Protein AF-E1KRT7-F1 (afdb_monomer)

Solvent-accessible surface area (backbone atoms only — not comparable to full-atom values): 3869 Å² total; per-residue (Å²): 132,84,77,76,77,74,52,92,84,66,76,78,72,54,71,69,57,52,53,53,51,50,63,71,44,58,57,77,59,51,74,47,67,45,98,87,72,49,75,45,76,44,84,64,30,58,71,43,53,53,50,49,52,57,68,68,59,75,124

Structure (mmCIF, N/CA/C/O backbone):
data_AF-E1KRT7-F1
#
_entry.id   AF-E1KRT7-F1
#
loop_
_atom_site.group_PDB
_atom_site.id
_atom_site.type_symbol
_atom_site.label_atom_id
_atom_site.label_alt_id
_atom_site.label_comp_id
_atom_site.label_asym_id
_atom_site.label_entity_id
_atom_site.label_seq_id
_atom_site.pdbx_PDB_ins_code
_atom_site.Cartn_x
_atom_site.Cartn_y
_atom_site.Cartn_z
_atom_site.occupancy
_atom_site.B_iso_or_equiv
_atom_site.auth_seq_id
_atom_site.auth_comp_id
_atom_site.auth_asym_id
_atom_site.auth_atom_id
_atom_site.pdbx_PDB_model_num
ATOM 1 N N . MET A 1 1 ? 37.718 6.154 -0.830 1.00 46.97 1 MET A N 1
ATOM 2 C CA . MET A 1 1 ? 36.351 5.689 -1.141 1.00 46.97 1 MET A CA 1
ATOM 3 C C . MET A 1 1 ? 36.496 4.420 -1.948 1.00 46.97 1 MET A C 1
ATOM 5 O O . MET A 1 1 ? 36.959 4.493 -3.079 1.00 46.97 1 MET A O 1
ATOM 9 N N . ASN A 1 2 ? 36.219 3.271 -1.332 1.00 49.38 2 ASN A N 1
ATOM 10 C CA . ASN A 1 2 ? 36.304 1.983 -2.011 1.00 49.38 2 ASN A CA 1
ATOM 11 C C . ASN A 1 2 ? 35.253 1.973 -3.115 1.00 49.38 2 ASN A C 1
ATOM 13 O O . ASN A 1 2 ? 34.084 2.256 -2.863 1.00 49.38 2 ASN A O 1
ATOM 17 N N . HIS A 1 3 ? 35.705 1.743 -4.339 1.00 57.25 3 HIS A N 1
ATOM 18 C CA . HIS A 1 3 ? 34.888 1.714 -5.540 1.00 57.25 3 HIS A CA 1
ATOM 19 C C . HIS A 1 3 ? 33.815 0.642 -5.336 1.00 57.25 3 HIS A C 1
ATOM 21 O O . HIS A 1 3 ? 34.121 -0.547 -5.395 1.00 57.25 3 HIS A O 1
ATOM 27 N N . LEU A 1 4 ? 32.577 1.050 -5.031 1.00 63.38 4 LEU A N 1
ATOM 28 C CA . LEU A 1 4 ? 31.440 0.146 -5.146 1.00 63.38 4 LEU A CA 1
ATOM 29 C C . LEU A 1 4 ? 31.440 -0.300 -6.606 1.00 63.38 4 LEU A C 1
ATOM 31 O O . LEU A 1 4 ? 31.191 0.507 -7.503 1.00 63.38 4 LEU A O 1
ATOM 35 N N . SER A 1 5 ? 31.808 -1.554 -6.846 1.00 62.66 5 SER A N 1
ATOM 36 C CA . SER A 1 5 ? 31.727 -2.175 -8.156 1.00 62.66 5 SER A CA 1
ATOM 37 C C . SER A 1 5 ? 30.268 -2.113 -8.592 1.00 62.66 5 SER A C 1
ATOM 39 O O . SER A 1 5 ? 29.413 -2.846 -8.098 1.00 62.66 5 SER A O 1
ATOM 41 N N . PHE A 1 6 ? 29.965 -1.171 -9.484 1.00 60.97 6 PHE A N 1
ATOM 42 C CA . PHE A 1 6 ? 28.651 -1.060 -10.091 1.00 60.97 6 PHE A CA 1
ATOM 43 C C . PHE A 1 6 ? 28.457 -2.315 -10.933 1.00 60.97 6 PHE A C 1
ATOM 45 O O . PHE A 1 6 ? 29.074 -2.474 -11.986 1.00 60.97 6 PHE A O 1
ATOM 52 N N . HIS A 1 7 ? 27.662 -3.251 -10.421 1.00 61.38 7 HIS A N 1
ATOM 53 C CA . HIS A 1 7 ? 27.339 -4.466 -11.142 1.00 61.38 7 HIS A CA 1
ATOM 54 C C . HIS A 1 7 ? 26.606 -4.046 -12.427 1.00 61.38 7 HIS A C 1
ATOM 56 O O . HIS A 1 7 ? 25.537 -3.442 -12.329 1.00 61.38 7 HIS A O 1
ATOM 62 N N . PRO A 1 8 ? 27.145 -4.310 -13.631 1.00 61.41 8 PRO A N 1
ATOM 63 C CA . PRO A 1 8 ? 26.648 -3.708 -14.873 1.00 61.41 8 PRO A CA 1
ATOM 64 C C . PRO A 1 8 ? 25.203 -4.103 -15.215 1.00 61.41 8 PRO A C 1
ATOM 66 O O . PRO A 1 8 ? 24.553 -3.438 -16.017 1.00 61.41 8 PRO A O 1
ATOM 69 N N . THR A 1 9 ? 24.670 -5.152 -14.583 1.00 63.06 9 THR A N 1
ATOM 70 C CA . THR A 1 9 ? 23.267 -5.570 -14.723 1.00 63.06 9 THR A CA 1
ATOM 71 C C . THR A 1 9 ? 22.331 -4.987 -13.658 1.00 63.06 9 THR A C 1
ATOM 73 O O . THR A 1 9 ? 21.114 -5.048 -13.825 1.00 63.06 9 THR A O 1
ATOM 76 N N . LEU A 1 10 ? 22.858 -4.402 -12.575 1.00 64.69 10 LEU A N 1
ATOM 77 C CA . LEU A 1 10 ? 22.057 -3.807 -11.509 1.00 64.69 10 LEU A CA 1
ATOM 78 C C . LEU A 1 10 ? 21.807 -2.336 -11.846 1.00 64.69 10 LEU A C 1
ATOM 80 O O . LEU A 1 10 ? 22.511 -1.426 -11.410 1.00 64.69 10 LEU A O 1
ATOM 84 N N . ARG A 1 11 ? 20.805 -2.100 -12.692 1.00 66.94 11 ARG A N 1
ATOM 85 C CA . ARG A 1 11 ? 20.400 -0.744 -13.058 1.00 66.94 11 ARG A CA 1
ATOM 86 C C . ARG A 1 11 ? 19.799 -0.073 -11.822 1.00 66.94 11 ARG A C 1
ATOM 88 O O . ARG A 1 11 ? 18.685 -0.395 -11.418 1.00 66.94 11 ARG A O 1
ATOM 95 N N . THR A 1 12 ? 20.528 0.850 -11.206 1.00 72.38 12 THR A N 1
ATOM 96 C CA . THR A 1 12 ? 19.988 1.653 -10.107 1.00 72.38 12 THR A CA 1
ATOM 97 C C . THR A 1 12 ? 18.907 2.573 -10.661 1.00 72.38 12 THR A C 1
ATOM 99 O O . THR A 1 12 ? 19.180 3.421 -11.514 1.00 72.38 12 THR A O 1
ATOM 102 N N . CYS A 1 13 ? 17.668 2.393 -10.209 1.00 77.75 13 CYS A N 1
ATOM 103 C CA . CYS A 1 13 ? 16.582 3.314 -10.521 1.00 77.75 13 CYS A CA 1
ATOM 104 C C . CYS A 1 13 ? 16.942 4.733 -10.050 1.00 77.75 13 CYS A C 1
ATOM 106 O O . CYS A 1 13 ? 17.576 4.904 -9.010 1.00 77.75 13 CYS A O 1
ATOM 108 N N . SER A 1 14 ? 16.510 5.755 -10.795 1.00 88.88 14 SER A N 1
ATOM 109 C CA . SER A 1 14 ? 16.606 7.144 -10.329 1.00 88.88 14 SER A CA 1
ATOM 110 C C . SER A 1 14 ? 15.836 7.320 -9.015 1.00 88.88 14 SER A C 1
ATOM 112 O O . SER A 1 14 ? 14.805 6.669 -8.816 1.00 88.88 14 SER A O 1
ATOM 114 N N . SER A 1 15 ? 16.290 8.244 -8.161 1.00 90.06 15 SER A N 1
ATOM 115 C CA . SER A 1 15 ? 15.588 8.650 -6.933 1.00 90.06 15 SER A CA 1
ATOM 116 C C . SER A 1 15 ? 14.102 8.939 -7.188 1.00 90.06 15 SER A C 1
ATOM 118 O O . SER A 1 15 ? 13.236 8.460 -6.461 1.00 90.06 15 SER A O 1
ATOM 120 N N . ASP A 1 16 ? 13.789 9.599 -8.306 1.00 92.88 16 ASP A N 1
ATOM 121 C CA . ASP A 1 16 ? 12.416 9.921 -8.714 1.00 92.88 16 ASP A CA 1
ATOM 122 C C . ASP A 1 16 ? 11.563 8.664 -8.957 1.00 92.88 16 ASP A C 1
ATOM 124 O O . ASP A 1 16 ? 10.398 8.563 -8.568 1.00 92.88 16 ASP A O 1
ATOM 128 N N . THR A 1 17 ? 12.177 7.646 -9.563 1.00 90.62 17 THR A N 1
ATOM 129 C CA . THR A 1 17 ? 11.522 6.360 -9.826 1.00 90.62 17 THR A CA 1
ATOM 130 C C . THR A 1 17 ? 11.277 5.593 -8.532 1.00 90.62 17 THR A C 1
ATOM 132 O O . THR A 1 17 ? 10.203 5.012 -8.37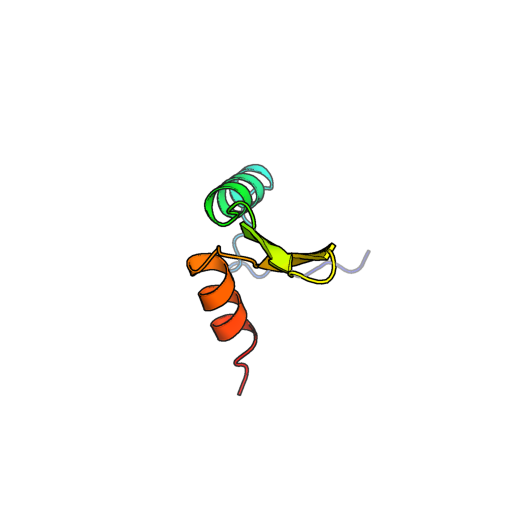2 1.00 90.62 17 THR A O 1
ATOM 135 N N . ILE A 1 18 ? 12.235 5.629 -7.603 1.00 90.56 18 ILE A N 1
ATOM 136 C CA . ILE A 1 18 ? 12.105 5.012 -6.279 1.00 90.56 18 ILE A CA 1
ATOM 137 C C . ILE A 1 18 ? 10.978 5.693 -5.499 1.00 90.56 18 ILE A C 1
ATOM 139 O O . ILE A 1 18 ? 10.064 5.019 -5.030 1.00 90.56 18 ILE A O 1
ATOM 143 N N . LEU A 1 19 ? 10.974 7.026 -5.434 1.00 92.88 19 LEU A N 1
ATOM 144 C CA . LEU A 1 19 ? 9.950 7.784 -4.718 1.00 92.88 19 LEU A CA 1
ATOM 145 C C . LEU A 1 19 ? 8.549 7.538 -5.291 1.00 92.88 19 LEU A C 1
ATOM 147 O O 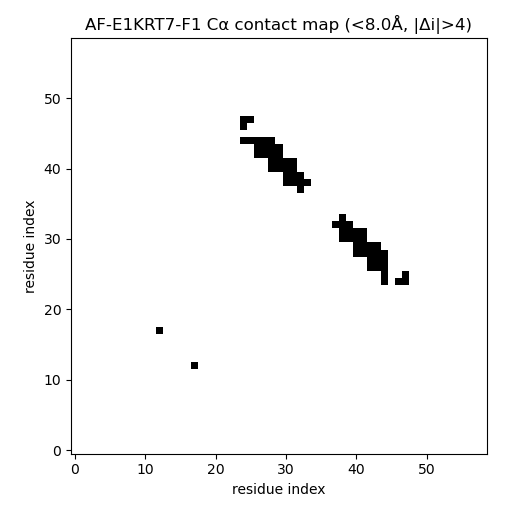. LEU A 1 19 ? 7.595 7.354 -4.536 1.00 92.88 19 LEU A O 1
ATOM 151 N N . ARG A 1 20 ? 8.414 7.489 -6.623 1.00 94.50 20 ARG A N 1
ATOM 152 C CA . ARG A 1 20 ? 7.139 7.167 -7.278 1.00 94.50 20 ARG A CA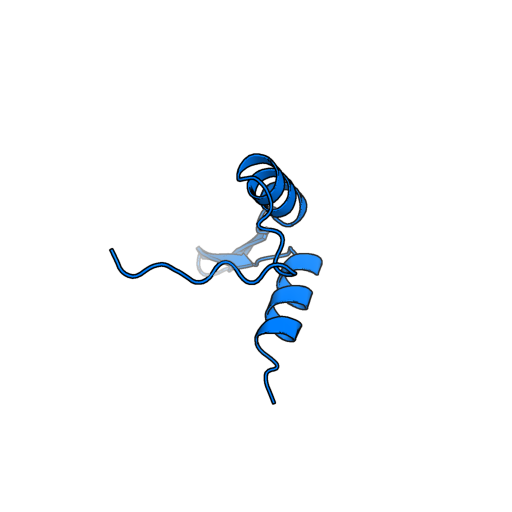 1
ATOM 153 C C . ARG A 1 20 ? 6.669 5.750 -6.959 1.00 94.50 20 ARG A C 1
ATOM 155 O O . ARG A 1 20 ? 5.47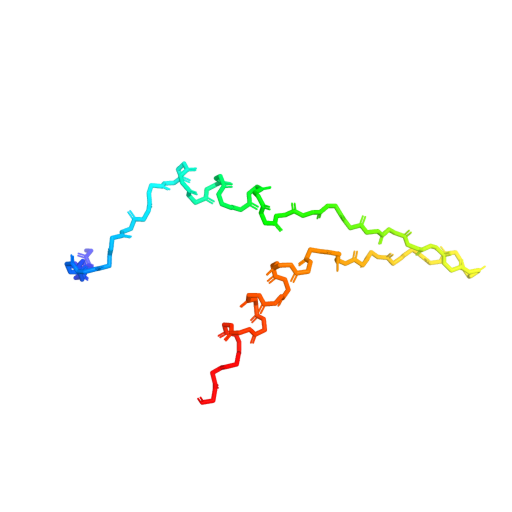1 5.546 -6.789 1.00 94.50 20 ARG A O 1
ATOM 162 N N . ALA A 1 21 ? 7.579 4.779 -6.905 1.00 90.69 21 ALA A N 1
ATOM 163 C CA . ALA A 1 21 ? 7.243 3.410 -6.526 1.00 90.69 21 ALA A CA 1
ATOM 164 C C . ALA A 1 21 ? 6.781 3.336 -5.064 1.00 90.69 21 ALA A C 1
ATOM 166 O O . ALA A 1 21 ? 5.731 2.761 -4.803 1.00 90.69 21 ALA A O 1
ATOM 167 N N . ILE A 1 22 ? 7.494 3.995 -4.141 1.00 91.00 22 ILE A N 1
ATOM 168 C CA . ILE A 1 22 ? 7.111 4.068 -2.723 1.00 91.00 22 ILE A CA 1
ATOM 169 C C . ILE A 1 22 ? 5.713 4.673 -2.585 1.00 91.00 22 ILE A C 1
ATOM 171 O O . ILE A 1 22 ? 4.842 4.033 -2.015 1.00 91.00 22 ILE A O 1
ATOM 175 N N . LYS A 1 23 ? 5.456 5.837 -3.198 1.00 91.75 23 LYS A N 1
ATOM 176 C CA . LYS A 1 23 ? 4.136 6.494 -3.152 1.00 91.75 23 LYS A CA 1
ATOM 177 C C . LYS A 1 23 ? 2.993 5.622 -3.679 1.00 91.75 23 LYS A C 1
ATOM 179 O O . LYS A 1 23 ? 1.871 5.752 -3.211 1.00 91.75 23 LYS A O 1
ATOM 184 N N . LYS A 1 24 ? 3.259 4.763 -4.669 1.00 91.31 24 LYS A N 1
ATOM 185 C CA . LYS A 1 24 ? 2.260 3.823 -5.207 1.00 91.31 24 LYS A CA 1
ATOM 186 C C . LYS A 1 24 ? 2.010 2.624 -4.296 1.00 91.31 24 LYS A C 1
ATOM 188 O O . LYS A 1 24 ? 0.944 2.030 -4.383 1.00 91.31 24 LYS A O 1
ATOM 193 N N . LEU A 1 25 ? 3.003 2.234 -3.503 1.00 91.25 25 LEU A N 1
ATOM 194 C CA . LEU A 1 25 ? 2.929 1.086 -2.601 1.00 91.25 25 LEU A CA 1
ATOM 195 C C . LEU A 1 25 ? 2.422 1.469 -1.206 1.00 91.25 25 LEU A C 1
ATOM 197 O O . LEU A 1 25 ? 1.938 0.602 -0.486 1.00 91.25 25 LEU A O 1
ATOM 201 N N . THR A 1 26 ? 2.545 2.737 -0.812 1.00 89.75 26 THR A N 1
ATOM 202 C CA . THR A 1 26 ? 2.023 3.248 0.458 1.00 89.75 26 THR A CA 1
ATOM 203 C C . THR A 1 26 ? 0.511 3.417 0.404 1.00 89.75 26 THR A C 1
ATOM 205 O O . THR A 1 26 ? -0.018 3.993 -0.545 1.00 89.75 26 THR A O 1
ATOM 208 N N . GLN A 1 27 ? -0.159 2.989 1.467 1.00 90.75 27 GLN A N 1
ATOM 209 C CA . GLN A 1 27 ? -1.579 3.203 1.721 1.00 90.75 27 GLN A CA 1
ATOM 210 C C . GLN A 1 27 ? -1.732 3.741 3.146 1.00 90.75 27 GLN A C 1
ATOM 212 O O . GLN A 1 27 ? -0.878 3.473 3.992 1.00 90.75 27 GLN A O 1
ATOM 217 N N . GLU A 1 28 ? -2.780 4.522 3.408 1.00 90.56 28 GLU A N 1
ATOM 218 C CA . GLU A 1 28 ? -3.061 4.987 4.767 1.00 90.56 28 GLU A CA 1
ATOM 219 C C . GLU A 1 28 ? -3.413 3.807 5.685 1.00 90.56 28 GLU A C 1
ATOM 221 O O . GLU A 1 28 ? -4.080 2.845 5.285 1.00 90.56 28 GLU A O 1
ATOM 226 N N . ASN A 1 29 ? -2.942 3.878 6.929 1.00 91.06 29 ASN A N 1
ATOM 227 C CA . ASN A 1 29 ? -3.317 2.908 7.947 1.00 91.06 29 ASN A CA 1
ATOM 228 C C . ASN A 1 29 ? -4.781 3.115 8.337 1.00 91.06 29 ASN A C 1
ATOM 230 O O . ASN A 1 29 ? -5.298 4.230 8.294 1.00 91.06 29 ASN A O 1
ATOM 234 N N . ILE A 1 30 ? -5.434 2.036 8.765 1.00 93.50 30 ILE A N 1
ATOM 235 C CA . ILE A 1 30 ? -6.730 2.144 9.432 1.00 93.50 30 ILE A CA 1
ATOM 236 C C . ILE A 1 30 ? -6.496 2.184 10.935 1.00 93.50 30 ILE A C 1
ATOM 238 O O . ILE A 1 30 ? -5.766 1.353 11.477 1.00 93.50 30 ILE A O 1
ATOM 242 N N . SER A 1 31 ? -7.123 3.139 11.606 1.00 95.69 31 SER A N 1
ATOM 243 C CA . SER A 1 31 ? -7.053 3.251 13.057 1.00 95.69 31 SER A CA 1
ATOM 244 C C . SER A 1 31 ? -8.303 2.639 13.681 1.00 95.69 31 SER A C 1
ATOM 246 O O . SER A 1 31 ? -9.427 2.910 13.259 1.00 95.69 31 SER A O 1
ATOM 248 N N . TYR A 1 32 ? -8.114 1.827 14.711 1.00 95.00 32 TYR A N 1
ATOM 249 C CA . TYR A 1 32 ? -9.186 1.283 15.537 1.00 95.00 32 TYR A CA 1
ATOM 250 C C . TYR A 1 32 ? -8.960 1.703 16.980 1.00 95.00 32 TYR A C 1
ATOM 252 O O . TYR A 1 32 ? -7.886 1.467 17.532 1.00 95.00 32 TYR A O 1
ATOM 260 N N . THR A 1 33 ? -9.980 2.282 17.604 1.00 97.19 33 THR A N 1
ATOM 261 C CA . THR A 1 33 ? -9.958 2.597 19.033 1.00 97.19 33 THR A CA 1
ATOM 262 C C . THR A 1 33 ? -10.777 1.553 19.777 1.00 97.19 33 THR A C 1
ATOM 264 O O . THR A 1 33 ? -11.951 1.363 19.473 1.00 97.19 33 THR A O 1
ATOM 267 N N . SER A 1 34 ? -10.163 0.867 20.741 1.00 95.62 34 SER A N 1
ATOM 268 C CA . SER A 1 34 ? -10.852 -0.115 21.579 1.00 95.62 34 SER A CA 1
ATOM 269 C C . SER A 1 34 ? -11.808 0.549 22.567 1.00 95.62 34 SER A C 1
ATOM 271 O O . SER A 1 34 ? -11.652 1.725 22.898 1.00 95.62 34 SER A O 1
ATOM 273 N N . ASP A 1 35 ? -12.726 -0.231 23.140 1.00 95.50 35 ASP A N 1
ATOM 274 C CA . ASP A 1 35 ? -13.622 0.231 24.213 1.00 95.50 35 ASP A CA 1
ATOM 275 C C . ASP A 1 35 ? -12.866 0.734 25.457 1.00 95.50 35 ASP A C 1
ATOM 277 O O . ASP A 1 35 ? -13.391 1.514 26.245 1.00 95.50 35 ASP A O 1
ATOM 281 N N . MET A 1 36 ? -11.600 0.329 25.622 1.00 95.50 36 MET A N 1
ATOM 282 C CA . MET A 1 36 ? -10.702 0.824 26.673 1.00 95.50 36 MET A CA 1
ATOM 283 C C . MET A 1 36 ? -10.000 2.147 26.309 1.00 95.50 36 MET A C 1
ATOM 285 O O . MET A 1 36 ? -9.129 2.598 27.052 1.00 95.50 36 MET A O 1
ATOM 289 N N . GLY A 1 37 ? -10.314 2.741 25.154 1.00 95.44 37 GLY A N 1
ATOM 290 C CA . GLY A 1 37 ? -9.752 4.009 24.684 1.00 95.44 37 GLY A CA 1
ATOM 291 C C . GLY A 1 37 ? -8.352 3.918 24.068 1.00 95.44 37 GLY A C 1
ATOM 292 O O . GLY A 1 37 ? -7.712 4.948 23.876 1.00 95.44 37 GLY A O 1
ATOM 293 N N . LYS A 1 38 ? -7.842 2.715 23.760 1.00 96.56 38 LYS A N 1
ATOM 294 C CA . LYS A 1 38 ? -6.538 2.551 23.091 1.00 96.56 38 LYS A CA 1
ATOM 295 C C . LYS A 1 38 ? -6.709 2.545 21.577 1.00 96.56 38 LYS A C 1
ATOM 297 O O . LYS A 1 38 ? -7.493 1.747 21.073 1.00 96.56 38 LYS A O 1
ATOM 302 N N . THR A 1 39 ? -5.942 3.368 20.869 1.00 95.81 39 THR A N 1
ATOM 303 C CA . THR A 1 39 ? -5.911 3.394 19.399 1.00 95.81 39 THR A CA 1
ATOM 304 C C . THR A 1 39 ? -4.795 2.503 18.858 1.00 95.81 39 THR A C 1
ATOM 306 O O . THR A 1 39 ? -3.675 2.510 19.367 1.00 95.81 39 THR A O 1
ATOM 309 N N . TYR A 1 40 ? -5.119 1.731 17.826 1.00 94.06 40 TYR A N 1
ATOM 310 C CA . TYR A 1 40 ? -4.225 0.825 17.120 1.00 94.06 40 TYR A CA 1
ATOM 311 C C . TYR A 1 40 ? -4.259 1.154 15.634 1.00 94.06 40 TYR A C 1
ATOM 313 O O . TYR A 1 40 ? -5.342 1.216 15.054 1.00 94.06 40 TYR A O 1
ATOM 321 N N . ASP A 1 41 ? -3.089 1.314 15.024 1.00 93.50 41 ASP A N 1
ATOM 322 C CA . ASP A 1 41 ? -2.961 1.517 13.585 1.00 93.50 41 ASP A CA 1
ATOM 323 C C . ASP A 1 41 ? -2.617 0.203 12.887 1.00 93.50 41 ASP A C 1
ATOM 325 O O . ASP A 1 41 ? -1.600 -0.433 13.173 1.00 93.50 41 ASP A O 1
ATOM 329 N N . PHE A 1 42 ? -3.455 -0.186 11.933 1.00 89.06 42 PHE A N 1
ATOM 330 C CA . PHE A 1 42 ? -3.255 -1.368 11.110 1.00 89.06 42 PHE A CA 1
ATOM 331 C C . PHE A 1 42 ? -2.833 -0.951 9.704 1.00 89.06 42 PHE A C 1
ATOM 333 O O . PHE A 1 42 ? -3.534 -0.207 9.014 1.00 89.06 42 PHE A O 1
ATOM 340 N N . ASN A 1 43 ? -1.679 -1.455 9.269 1.00 88.62 43 ASN A N 1
ATOM 341 C CA . ASN A 1 43 ? -1.201 -1.266 7.907 1.00 88.62 43 ASN A CA 1
ATOM 342 C C . ASN A 1 43 ? -2.042 -2.112 6.937 1.00 88.62 43 ASN A C 1
ATOM 344 O O . ASN A 1 43 ? -2.016 -3.342 6.999 1.00 88.62 43 ASN A O 1
ATOM 348 N N . THR A 1 44 ? -2.751 -1.450 6.021 1.00 89.06 44 THR A N 1
ATOM 349 C CA . THR A 1 44 ? -3.6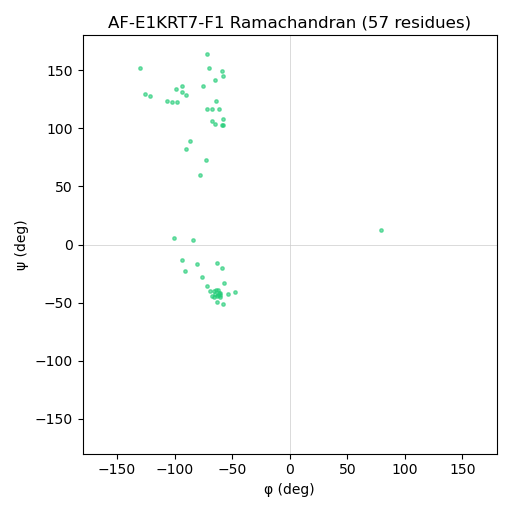12 -2.096 5.014 1.00 89.06 44 THR A CA 1
ATOM 350 C C . THR A 1 44 ? -2.978 -2.199 3.627 1.00 89.06 44 THR A C 1
ATOM 352 O O . THR A 1 44 ? -3.631 -2.656 2.691 1.00 89.06 44 THR A O 1
ATOM 355 N N . ALA A 1 45 ? -1.705 -1.819 3.476 1.00 92.81 45 ALA A N 1
ATOM 356 C CA . ALA A 1 45 ? -0.977 -1.870 2.211 1.00 92.81 45 ALA A CA 1
ATOM 357 C C . ALA A 1 45 ? -0.630 -3.320 1.813 1.00 92.81 45 ALA A C 1
ATOM 359 O O . ALA A 1 45 ? 0.52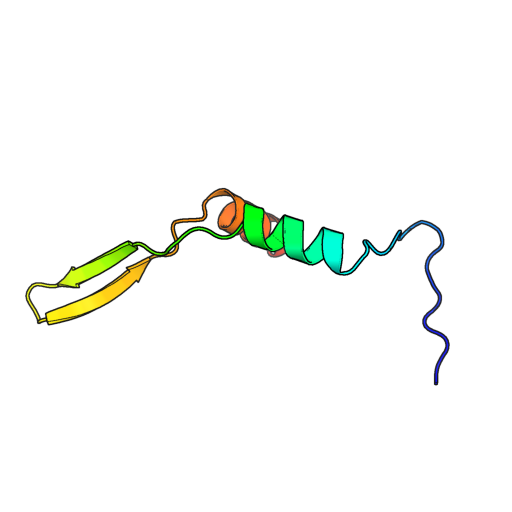3 -3.745 1.885 1.00 92.81 45 ALA A O 1
ATOM 360 N N . ASP A 1 46 ? -1.630 -4.090 1.379 1.00 89.50 46 ASP A N 1
ATOM 361 C CA . ASP A 1 46 ? -1.529 -5.524 1.073 1.00 89.50 46 ASP A CA 1
ATOM 362 C C . ASP A 1 46 ? -0.398 -5.850 0.087 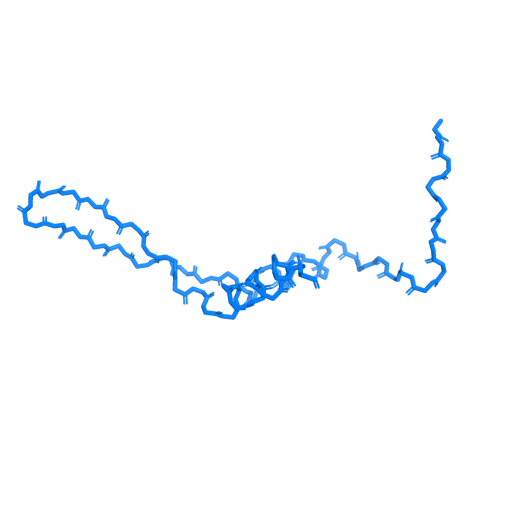1.00 89.50 46 ASP A C 1
ATOM 364 O O . ASP A 1 46 ? 0.400 -6.763 0.307 1.00 89.50 46 ASP A O 1
ATOM 368 N N . THR A 1 47 ? -0.255 -5.037 -0.963 1.00 89.06 47 THR A N 1
ATOM 369 C CA . THR A 1 47 ? 0.809 -5.209 -1.960 1.00 89.06 47 THR A CA 1
ATOM 370 C C . THR A 1 47 ? 2.194 -5.048 -1.337 1.00 89.06 47 THR A C 1
ATOM 372 O O . THR A 1 47 ? 3.087 -5.853 -1.599 1.00 89.06 47 THR A O 1
ATOM 375 N N . LEU A 1 48 ? 2.379 -4.034 -0.488 1.00 89.44 48 LEU A N 1
ATOM 376 C CA . LEU A 1 48 ? 3.640 -3.802 0.211 1.00 89.44 48 LEU A CA 1
ATOM 377 C C . LEU A 1 48 ? 3.913 -4.919 1.223 1.00 89.44 48 LEU A C 1
ATOM 379 O O . LEU A 1 48 ? 5.017 -5.457 1.245 1.00 89.44 48 LEU A O 1
ATOM 383 N N . ASN A 1 49 ? 2.905 -5.328 1.992 1.00 87.94 49 ASN A N 1
ATOM 384 C CA . ASN A 1 49 ? 3.012 -6.416 2.963 1.00 87.94 49 ASN A CA 1
ATOM 385 C C . ASN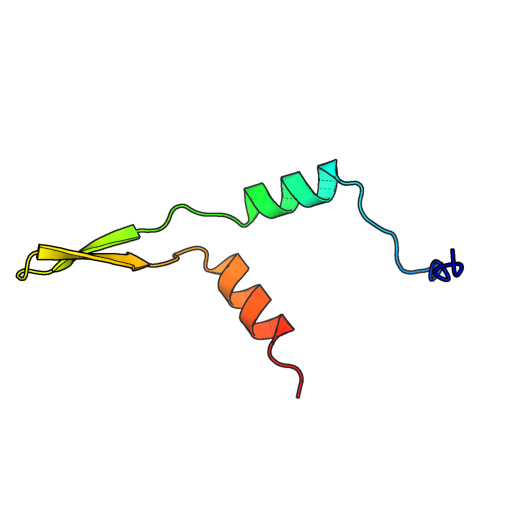 A 1 49 ? 3.396 -7.737 2.277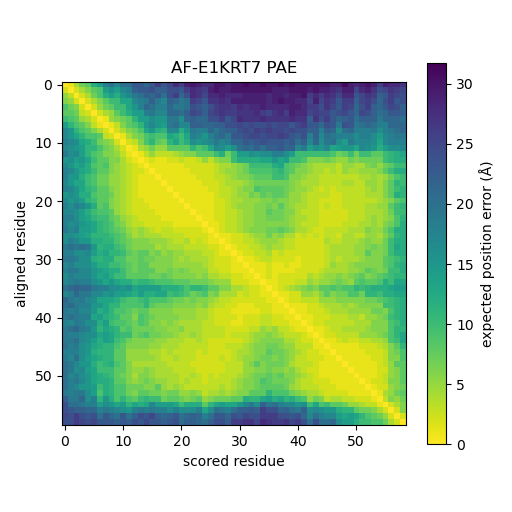 1.00 87.94 49 ASN A C 1
ATOM 387 O O . ASN A 1 49 ? 4.323 -8.415 2.712 1.00 87.94 49 ASN A O 1
ATOM 391 N N . THR A 1 50 ? 2.762 -8.060 1.149 1.00 90.12 50 THR A N 1
ATOM 392 C CA . THR A 1 50 ? 3.087 -9.240 0.335 1.00 90.12 50 THR A CA 1
ATOM 393 C C . THR A 1 50 ? 4.524 -9.198 -0.182 1.00 90.12 50 THR A C 1
ATOM 395 O O . THR A 1 50 ? 5.227 -10.210 -0.147 1.00 90.12 50 THR A O 1
ATOM 398 N N . LEU A 1 51 ? 4.989 -8.041 -0.663 1.00 88.94 51 LEU A N 1
ATOM 399 C CA . LEU A 1 51 ? 6.370 -7.876 -1.123 1.00 88.94 51 LEU A CA 1
ATOM 400 C C . LEU A 1 51 ? 7.375 -8.038 0.023 1.00 88.94 51 LEU A C 1
ATOM 402 O O . LEU A 1 51 ? 8.385 -8.712 -0.163 1.00 88.94 51 LEU A O 1
ATOM 406 N N . LEU A 1 52 ? 7.090 -7.473 1.201 1.00 86.38 52 LEU A N 1
ATOM 407 C CA . LEU A 1 52 ? 7.931 -7.619 2.391 1.00 86.38 52 LEU A CA 1
ATOM 408 C C . LEU A 1 52 ? 8.022 -9.076 2.847 1.00 86.38 52 LEU A C 1
ATOM 410 O O . LEU A 1 52 ? 9.119 -9.554 3.123 1.00 86.38 52 LEU A O 1
ATOM 414 N N . LEU A 1 53 ? 6.901 -9.800 2.864 1.00 87.81 53 LEU A N 1
ATOM 415 C CA . LEU A 1 53 ? 6.885 -11.227 3.190 1.00 87.81 53 LEU A CA 1
ATOM 416 C C . LEU A 1 53 ? 7.718 -12.040 2.195 1.00 87.81 53 LEU A C 1
ATOM 418 O O . LEU A 1 53 ? 8.489 -12.902 2.609 1.00 87.81 53 LEU A O 1
ATOM 422 N N . LYS A 1 54 ? 7.623 -11.741 0.894 1.00 87.62 54 LYS A N 1
ATOM 423 C CA . LYS A 1 54 ? 8.440 -12.396 -0.142 1.00 87.62 54 LYS A CA 1
ATOM 424 C C . LYS A 1 54 ? 9.928 -12.075 -0.011 1.00 87.62 54 LYS A C 1
ATOM 426 O O . LYS A 1 54 ? 10.745 -12.963 -0.204 1.00 87.62 54 LYS A O 1
ATOM 431 N N . ALA A 1 55 ? 10.276 -10.832 0.318 1.00 81.19 55 ALA A N 1
ATOM 432 C CA . ALA A 1 55 ? 11.665 -10.410 0.494 1.00 81.19 55 ALA A CA 1
ATOM 433 C C . ALA A 1 55 ? 12.295 -10.976 1.779 1.00 81.19 55 ALA A C 1
ATOM 435 O O . ALA A 1 55 ? 13.477 -11.306 1.784 1.00 81.19 55 ALA A O 1
ATOM 436 N N . GLY A 1 56 ? 11.511 -11.089 2.855 1.00 70.38 56 GLY A N 1
ATOM 437 C CA . GLY A 1 56 ? 11.928 -11.678 4.130 1.00 70.38 56 GLY A CA 1
ATOM 438 C C . GLY A 1 56 ? 11.894 -13.209 4.152 1.00 70.38 56 GLY A C 1
ATOM 439 O O . GLY A 1 56 ? 12.541 -13.810 5.003 1.00 70.38 56 GLY A O 1
ATOM 440 N N . SER A 1 57 ? 11.197 -13.847 3.205 1.00 57.22 57 SER A N 1
ATOM 441 C CA . SER A 1 57 ? 11.245 -15.298 2.973 1.00 57.22 57 SER A CA 1
ATOM 442 C C . SER A 1 57 ? 12.514 -15.677 2.206 1.00 57.22 57 SER A C 1
ATOM 444 O O . SER A 1 57 ? 12.466 -16.202 1.098 1.00 57.22 57 SER A O 1
ATOM 446 N N . ILE A 1 58 ? 13.662 -15.372 2.799 1.00 50.62 58 ILE A N 1
ATOM 447 C CA . ILE A 1 58 ? 14.946 -15.982 2.461 1.00 50.62 58 ILE A CA 1
ATOM 448 C C . ILE A 1 58 ? 15.057 -17.264 3.288 1.00 50.62 58 ILE A C 1
ATOM 450 O O . ILE A 1 58 ? 15.521 -17.243 4.425 1.00 50.62 58 ILE A O 1
ATOM 454 N N . ASN A 1 59 ? 14.547 -18.355 2.715 1.00 42.62 59 ASN A N 1
ATOM 455 C CA . ASN A 1 59 ? 15.002 -19.717 2.993 1.00 42.62 59 ASN A CA 1
ATOM 456 C C . ASN A 1 59 ? 15.893 -20.143 1.828 1.00 42.62 59 ASN A C 1
ATOM 458 O O . ASN A 1 59 ? 15.447 -19.942 0.673 1.00 42.62 59 ASN A O 1
#

Sequence (59 aa):
MNHLSFHPTLRTCSSDTILRAIKKLTQENISYTSDMGKTYDFNTADTLNTLLLKAGSIN

pLDDT: mean 82.52, std 15.03, range [42.62, 97.19]

Mean predicted aligned error: 9.62 Å

Organism: NCBI:txid866771

Secondary structure (DSSP, 8-state):
-------TT--PPPHHHHHHHHHHH--PPEEEE-TTS-EEEE---HHHHHHHHHHH---

Nearest PDB structures (foldseek):
  6wq2-assembly1_B  TM=3.605E-01  e=1.305E+00  Sulfolobus islandicus filamentous virus
  7uyx-assembly1_A  TM=3.957E-01  e=1.305E+00  Pseudomonas phage PA1C
  7uyx-assembly1_B  TM=3.701E-01  e=1.720E+00  Pseudomonas phage PA1C
  4m63-assembly1_B  TM=2.922E-01  e=1.843E+00  Vibrio parahaemolyticus BB22OP

Foldseek 3Di:
DPPPPPPVPPPDDPPVVVVVVVVVQADAWDWDADPVRDIDTHGPSVVVVVVVVVVVPPD

Radius of gyration: 18.02 Å; Cα contacts (8 Å, |Δi|>4): 33; chains: 1; bounding box: 50×30×42 Å